Protein AF-A0A6L3F516-F1 (afdb_monomer)

pLDDT: mean 86.21, std 8.65, range [59.62, 98.0]

Mean predicted aligned error: 7.89 Å

Foldseek 3Di:
DDWDWPDDDPDQQRTKTKFWWWKAAQVGDIFTWMFIDGNFFTDWIWGAPDPPRDHDTDTDDDDFFIKTFTWDWDFDADPVRHTPDIDIDTDDMDTDDPDTHGDDDDDDDFDKDKDKDWDADPVGDIDMDIDIDGDD

Secondary structure (DSSP, 8-state):
-PPEEEE--SSSTT-EEEEEEEEE-TTS-EEEEEEEEETTEEEEEEEESSGGG-S--EEE---TT-EEEEEEEEEEE-TTS-EEEEEEEEEEEEE--SSPPB----PPPSEEEEEEEEEE-TTS-EEEEEEEEEE-

Radius of gyration: 17.19 Å; Cα contacts (8 Å, |Δi|>4): 283; chains: 1; bounding box: 48×33×44 Å

Structure (mmCIF, N/CA/C/O backbone):
data_AF-A0A6L3F516-F1
#
_entry.id   AF-A0A6L3F51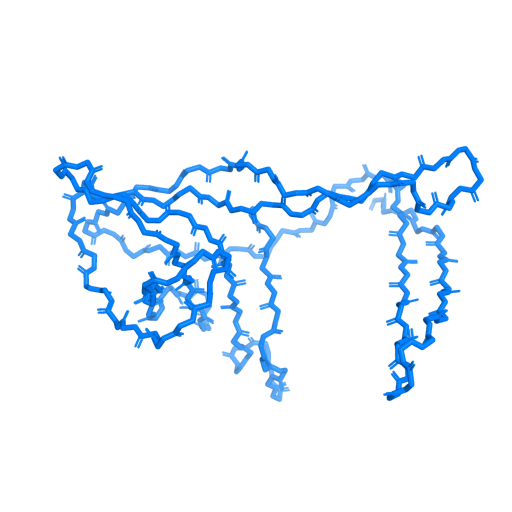6-F1
#
loop_
_atom_site.group_PDB
_atom_site.id
_atom_site.type_symbol
_atom_site.label_atom_id
_atom_site.label_alt_id
_atom_site.label_comp_id
_atom_site.label_asym_id
_atom_site.label_entity_id
_atom_site.label_seq_id
_atom_site.pdbx_PDB_ins_code
_atom_site.Cartn_x
_atom_site.Cartn_y
_atom_site.Cartn_z
_atom_site.occupancy
_atom_site.B_iso_or_equiv
_atom_site.auth_seq_id
_atom_site.auth_comp_id
_atom_site.auth_asym_id
_atom_site.auth_atom_id
_atom_site.pdbx_PDB_model_num
ATOM 1 N N . ALA A 1 1 ? -2.764 2.121 -7.535 1.00 60.38 1 ALA A N 1
ATOM 2 C CA . ALA A 1 1 ? -1.990 1.847 -6.310 1.00 60.38 1 ALA A CA 1
ATOM 3 C C . ALA A 1 1 ? -1.044 0.683 -6.579 1.00 60.38 1 ALA A C 1
ATOM 5 O O . ALA A 1 1 ? -1.511 -0.312 -7.129 1.00 60.38 1 ALA A O 1
ATOM 6 N N . PRO A 1 2 ? 0.257 0.794 -6.267 1.00 72.25 2 PRO A N 1
ATOM 7 C CA . PRO A 1 2 ? 1.208 -0.288 -6.493 1.00 72.25 2 PRO A CA 1
ATOM 8 C C . PRO A 1 2 ? 0.920 -1.462 -5.549 1.00 72.25 2 PRO A C 1
ATOM 10 O O . PRO A 1 2 ? 0.960 -1.323 -4.329 1.00 72.25 2 PRO A O 1
ATOM 13 N N . LEU A 1 3 ? 0.639 -2.633 -6.118 1.00 79.50 3 LEU A N 1
ATOM 14 C CA . LEU A 1 3 ? 0.536 -3.884 -5.373 1.00 79.50 3 LEU A CA 1
ATOM 15 C C . LEU A 1 3 ? 1.893 -4.584 -5.361 1.00 79.50 3 LEU A C 1
ATOM 17 O O . LEU A 1 3 ? 2.506 -4.797 -6.404 1.00 79.50 3 LEU A O 1
ATOM 21 N N . THR A 1 4 ? 2.347 -4.967 -4.172 1.00 81.38 4 THR A N 1
ATOM 22 C CA . THR A 1 4 ? 3.594 -5.712 -3.984 1.00 81.38 4 THR A CA 1
ATOM 23 C C . THR A 1 4 ? 3.270 -7.180 -3.710 1.00 81.38 4 THR A C 1
ATOM 25 O O . THR A 1 4 ? 2.557 -7.455 -2.742 1.00 81.38 4 THR A O 1
ATOM 28 N N . PRO A 1 5 ? 3.764 -8.137 -4.512 1.00 78.19 5 PRO A N 1
ATOM 29 C CA . PRO A 1 5 ? 3.590 -9.554 -4.215 1.00 78.19 5 PRO A CA 1
ATOM 30 C C . PRO A 1 5 ? 4.368 -9.929 -2.943 1.00 78.19 5 PRO A C 1
ATOM 32 O O . PRO A 1 5 ? 5.573 -9.703 -2.853 1.00 78.19 5 PRO A O 1
ATOM 35 N N . GLN A 1 6 ? 3.680 -10.511 -1.960 1.00 76.25 6 GLN A N 1
A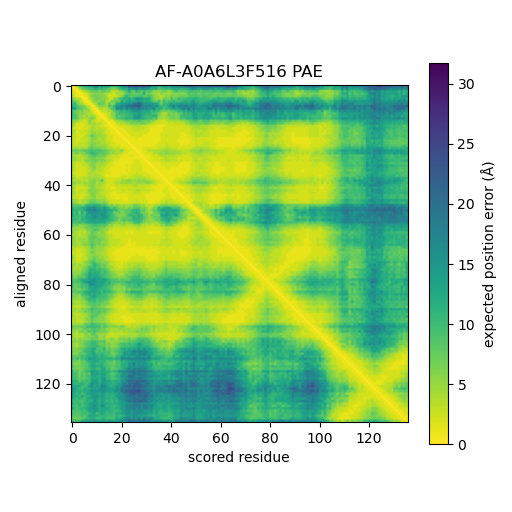TOM 36 C CA . GLN A 1 6 ? 4.296 -11.101 -0.762 1.00 76.25 6 GLN A CA 1
ATOM 37 C C . GLN A 1 6 ? 4.662 -12.564 -0.997 1.00 76.25 6 GLN A C 1
ATOM 39 O O . GLN A 1 6 ? 5.722 -13.031 -0.583 1.00 76.25 6 GLN A O 1
ATOM 44 N N . THR A 1 7 ? 3.776 -13.289 -1.676 1.00 75.75 7 THR A N 1
ATOM 45 C CA . THR A 1 7 ? 3.965 -14.691 -2.035 1.00 75.75 7 THR A CA 1
ATOM 46 C C . THR A 1 7 ? 3.580 -14.881 -3.490 1.00 75.75 7 THR A C 1
ATOM 48 O O . THR A 1 7 ? 2.490 -14.492 -3.908 1.00 75.75 7 THR A O 1
ATOM 51 N N . TYR A 1 8 ? 4.469 -15.507 -4.255 1.00 68.62 8 TYR A N 1
ATOM 52 C CA . TYR A 1 8 ? 4.155 -15.979 -5.595 1.00 68.62 8 TYR A CA 1
ATOM 53 C C . TYR A 1 8 ? 3.528 -17.365 -5.446 1.00 68.62 8 TYR A C 1
ATOM 55 O O . TYR A 1 8 ? 4.203 -18.315 -5.047 1.00 68.62 8 TYR A O 1
ATOM 63 N N . GLY A 1 9 ? 2.216 -17.448 -5.655 1.00 59.62 9 GLY A N 1
ATOM 64 C CA . GLY A 1 9 ? 1.484 -18.708 -5.653 1.00 59.62 9 GLY A CA 1
ATOM 65 C C . GLY A 1 9 ? 1.812 -19.569 -6.876 1.00 59.62 9 GLY A C 1
ATOM 66 O O . GLY A 1 9 ? 2.479 -19.113 -7.807 1.00 59.62 9 GLY A O 1
ATOM 67 N N . ALA A 1 10 ? 1.342 -20.820 -6.888 1.00 64.38 10 ALA A N 1
ATOM 68 C CA . ALA A 1 10 ? 1.450 -21.667 -8.080 1.00 64.38 10 ALA A CA 1
ATOM 69 C C . ALA A 1 10 ? 0.619 -21.102 -9.249 1.00 64.38 10 ALA A C 1
ATOM 71 O O . ALA A 1 10 ? 0.979 -21.289 -10.412 1.00 64.38 10 ALA A O 1
ATOM 72 N N . THR A 1 11 ? -0.457 -20.380 -8.926 1.00 69.19 11 THR A N 1
ATOM 73 C CA . THR A 1 11 ? -1.257 -19.563 -9.844 1.00 69.19 11 THR A CA 1
ATOM 74 C C . THR A 1 11 ? -1.390 -18.126 -9.317 1.00 69.19 11 THR A C 1
ATOM 76 O O . THR A 1 11 ? -0.909 -17.807 -8.225 1.00 69.19 11 THR A O 1
ATOM 79 N N . TYR A 1 12 ? -2.009 -17.229 -10.095 1.00 65.50 12 TYR A N 1
ATOM 80 C CA . TYR A 1 12 ? -2.171 -15.828 -9.685 1.00 65.50 12 TYR A CA 1
ATOM 81 C C . TYR A 1 12 ? -3.206 -15.663 -8.559 1.00 65.50 12 TYR A C 1
ATOM 83 O O . TYR A 1 12 ? -3.099 -14.736 -7.763 1.00 65.50 12 TYR A O 1
ATOM 91 N N . GLU A 1 13 ? -4.178 -16.570 -8.461 1.00 70.94 13 GLU A N 1
ATOM 92 C CA . GLU A 1 13 ? -5.199 -16.606 -7.406 1.00 70.94 13 GLU A CA 1
ATOM 93 C C . GLU A 1 13 ? -4.587 -16.954 -6.040 1.00 70.94 13 GLU A C 1
ATOM 95 O O . GLU A 1 13 ? -5.006 -16.434 -5.003 1.00 70.94 13 GLU A O 1
ATOM 100 N N . ASP A 1 14 ? -3.538 -17.781 -6.049 1.00 72.81 14 ASP A N 1
ATOM 101 C CA . ASP A 1 14 ? -2.756 -18.144 -4.866 1.00 72.81 14 ASP A CA 1
ATOM 102 C C . ASP A 1 14 ? -1.773 -17.036 -4.441 1.00 72.81 14 ASP A C 1
ATOM 104 O O . ASP A 1 14 ? -1.211 -17.077 -3.339 1.00 72.81 14 ASP A O 1
ATOM 108 N N . ALA A 1 15 ? -1.521 -16.049 -5.307 1.00 80.31 15 ALA A N 1
ATOM 109 C CA . ALA A 1 15 ? -0.616 -14.955 -5.001 1.00 80.31 15 ALA A CA 1
ATOM 110 C C . ALA A 1 15 ? -1.262 -13.982 -4.009 1.00 80.31 15 ALA A C 1
ATOM 112 O O . ALA A 1 15 ? -2.416 -13.570 -4.141 1.00 80.31 15 ALA A O 1
ATOM 113 N N . THR A 1 16 ? -0.487 -13.602 -2.996 1.00 84.81 16 THR A N 1
ATOM 114 C CA . THR A 1 16 ? -0.908 -12.586 -2.034 1.00 84.81 16 THR A CA 1
ATOM 115 C C . THR A 1 16 ? -0.235 -11.276 -2.382 1.00 84.81 16 THR A C 1
ATOM 117 O O . THR A 1 16 ? 0.992 -11.211 -2.496 1.00 84.81 16 THR A O 1
ATOM 120 N N . TYR A 1 17 ? -1.036 -10.228 -2.508 1.00 88.69 17 TYR A N 1
ATOM 121 C CA . TYR A 1 17 ? -0.570 -8.884 -2.808 1.00 88.69 17 TYR A CA 1
ATOM 122 C C . TYR A 1 17 ? -0.812 -7.971 -1.622 1.00 88.69 17 TYR A C 1
ATOM 124 O O . TYR A 1 17 ? -1.812 -8.094 -0.919 1.00 88.69 17 TYR A O 1
ATOM 132 N N . THR A 1 18 ? 0.089 -7.023 -1.408 1.00 92.00 18 THR A N 1
ATOM 133 C CA . THR A 1 18 ? -0.074 -6.015 -0.366 1.00 92.00 18 THR A CA 1
ATOM 134 C C . THR A 1 18 ? 0.125 -4.615 -0.901 1.00 92.00 18 THR A C 1
ATOM 136 O O . THR A 1 18 ? 0.954 -4.405 -1.783 1.00 92.00 18 THR A O 1
ATOM 139 N N . THR A 1 19 ? -0.570 -3.652 -0.308 1.00 92.44 19 THR A N 1
ATOM 140 C CA . THR A 1 19 ? -0.236 -2.230 -0.438 1.00 92.44 19 THR A CA 1
ATOM 141 C C . THR A 1 19 ? -0.074 -1.636 0.950 1.00 92.44 19 THR A C 1
ATOM 143 O O . THR A 1 19 ? -0.866 -1.923 1.851 1.00 92.44 19 THR A O 1
ATOM 146 N N . ASP A 1 20 ? 0.958 -0.820 1.118 1.00 93.62 20 ASP A N 1
ATOM 147 C CA . ASP A 1 20 ? 1.178 -0.030 2.324 1.00 93.62 20 ASP A CA 1
ATOM 148 C C . ASP A 1 20 ? 0.506 1.341 2.179 1.00 93.62 20 ASP A C 1
ATOM 150 O O . ASP A 1 20 ? 0.255 1.822 1.068 1.00 93.62 20 ASP A O 1
ATOM 154 N N . GLY A 1 21 ? 0.150 1.941 3.308 1.00 94.94 21 GLY A N 1
ATOM 155 C CA . GLY A 1 21 ? -0.602 3.183 3.336 1.00 94.94 21 GLY A CA 1
ATOM 156 C C . GLY A 1 21 ? -0.837 3.718 4.741 1.00 94.94 21 GLY A C 1
ATOM 157 O O . GLY A 1 21 ? -0.337 3.188 5.735 1.00 94.94 21 GLY A O 1
ATOM 158 N N . ILE A 1 22 ? -1.636 4.773 4.813 1.00 96.19 22 ILE A N 1
ATOM 159 C CA . ILE A 1 22 ? -2.119 5.379 6.047 1.00 96.19 22 ILE A CA 1
ATOM 160 C C . ILE A 1 22 ? -3.604 5.055 6.167 1.00 96.19 22 ILE A C 1
ATOM 162 O O . ILE A 1 22 ? -4.415 5.485 5.348 1.00 96.19 22 ILE A O 1
ATOM 166 N N . TYR A 1 23 ? -3.958 4.294 7.197 1.00 96.94 23 TYR A N 1
ATOM 167 C CA . TYR A 1 23 ? -5.340 4.093 7.603 1.00 96.94 23 TYR A CA 1
ATOM 168 C C . TYR A 1 23 ? -5.804 5.290 8.421 1.00 96.94 23 TYR A C 1
ATOM 170 O O . TYR A 1 23 ? -5.098 5.692 9.346 1.00 96.94 23 TYR A O 1
ATOM 178 N N . THR A 1 24 ? -6.983 5.817 8.116 1.00 97.81 24 THR A N 1
ATOM 179 C CA . THR A 1 24 ? -7.631 6.880 8.886 1.00 97.81 24 THR A CA 1
ATOM 180 C C . THR A 1 24 ? -9.003 6.395 9.321 1.00 97.81 24 THR A C 1
ATOM 182 O O . THR A 1 24 ? -9.862 6.134 8.477 1.00 97.81 24 THR A O 1
ATOM 185 N N . TYR A 1 25 ? -9.196 6.265 10.630 1.00 97.06 25 TYR A N 1
ATOM 186 C CA . TYR A 1 25 ? -10.495 5.954 11.219 1.00 97.06 25 TYR A CA 1
ATOM 187 C C . TYR A 1 25 ? -11.477 7.109 10.968 1.00 97.06 25 TYR A C 1
ATOM 189 O O . TYR A 1 25 ? -11.063 8.258 10.801 1.00 97.06 25 TYR A O 1
ATOM 197 N N . ALA A 1 26 ? -12.780 6.837 10.970 1.00 95.69 26 ALA A N 1
ATOM 198 C CA . ALA A 1 26 ? -13.819 7.848 10.757 1.00 95.69 26 ALA A CA 1
ATOM 199 C C . ALA A 1 26 ? -13.780 9.002 11.785 1.00 95.69 26 ALA A C 1
ATOM 201 O O . ALA A 1 26 ? -14.273 10.097 11.511 1.00 95.69 26 ALA A O 1
ATOM 202 N N . ASP A 1 27 ? -13.183 8.775 12.959 1.00 94.88 27 ASP A N 1
ATOM 203 C CA . ASP A 1 27 ? -12.945 9.792 13.990 1.00 94.88 27 ASP A CA 1
ATOM 204 C C . ASP A 1 27 ? -11.683 10.650 13.753 1.00 94.88 27 ASP A C 1
ATOM 206 O O . ASP A 1 27 ? -11.474 11.650 14.446 1.00 94.88 27 ASP A O 1
ATOM 210 N N . GLY A 1 28 ? -10.873 10.297 12.752 1.00 94.50 28 GLY A N 1
ATOM 211 C CA . GLY A 1 28 ? -9.659 10.991 12.338 1.00 94.50 28 GLY A CA 1
ATOM 212 C C . GLY A 1 28 ? -8.354 10.435 12.913 1.00 94.50 28 GLY A C 1
ATOM 213 O O . GLY A 1 28 ? -7.296 10.961 12.561 1.00 94.50 28 GLY A O 1
ATOM 214 N N . GLU A 1 29 ? -8.367 9.404 13.769 1.00 95.12 29 GLU A N 1
ATOM 215 C CA . GLU A 1 29 ? -7.118 8.750 14.190 1.00 95.12 29 GLU A CA 1
ATOM 216 C C . GLU A 1 29 ? -6.425 8.108 12.973 1.00 95.12 29 GLU A C 1
ATOM 218 O O . GLU A 1 29 ? -7.077 7.489 12.131 1.00 95.12 29 GLU A O 1
ATOM 223 N N . THR A 1 30 ? -5.095 8.230 12.874 1.00 95.19 30 THR A N 1
ATOM 224 C CA . THR A 1 30 ? -4.318 7.647 11.771 1.00 95.19 30 THR A CA 1
ATOM 225 C C . THR A 1 30 ? -3.299 6.621 12.238 1.00 95.19 30 THR A C 1
ATOM 227 O O . THR A 1 30 ? -2.708 6.736 13.315 1.00 95.19 30 THR A O 1
ATOM 230 N N . ARG A 1 31 ? -3.061 5.604 11.403 1.00 93.88 31 ARG A N 1
ATOM 231 C CA . ARG A 1 31 ? -2.014 4.593 11.608 1.00 93.88 31 ARG A CA 1
ATOM 232 C C . ARG A 1 31 ? -1.399 4.174 10.286 1.00 93.88 31 ARG A C 1
ATOM 234 O O . ARG A 1 31 ? -2.096 4.065 9.283 1.00 93.88 31 ARG A O 1
ATOM 241 N N . HIS A 1 32 ? -0.106 3.856 10.297 1.00 95.44 32 HIS A N 1
ATOM 242 C CA . HIS A 1 32 ? 0.472 3.132 9.171 1.00 95.44 32 HIS A CA 1
ATOM 243 C C . HIS A 1 32 ? -0.198 1.763 9.080 1.00 95.44 32 HIS A C 1
ATOM 245 O O . HIS A 1 32 ? -0.368 1.084 10.098 1.00 95.44 32 HIS A O 1
ATOM 251 N N . ALA A 1 33 ? -0.575 1.356 7.877 1.00 95.88 33 ALA A N 1
ATOM 252 C CA . ALA A 1 33 ? -1.297 0.123 7.662 1.00 95.88 33 ALA A CA 1
ATOM 253 C C . ALA A 1 33 ? -0.908 -0.559 6.354 1.00 95.88 33 ALA A C 1
ATOM 255 O O . ALA A 1 33 ? -0.370 0.052 5.434 1.00 95.88 33 ALA A O 1
ATOM 256 N N . ARG A 1 34 ? -1.216 -1.850 6.289 1.00 94.81 3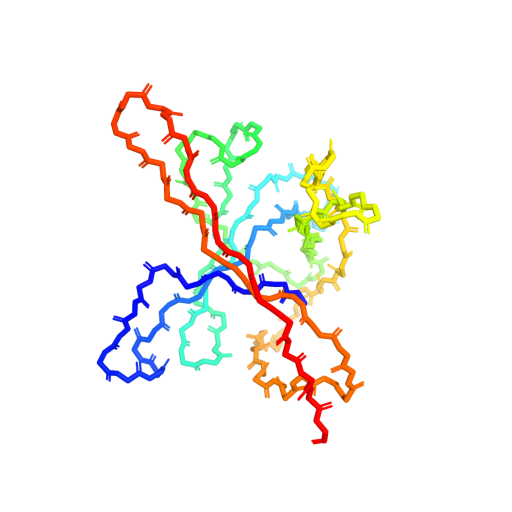4 ARG A N 1
ATOM 257 C CA . ARG A 1 34 ? -1.031 -2.699 5.122 1.00 94.81 34 ARG A CA 1
ATOM 258 C C . ARG A 1 34 ? -2.328 -3.416 4.808 1.00 94.81 34 ARG A C 1
ATOM 260 O O . ARG A 1 34 ? -2.873 -4.115 5.662 1.00 94.81 34 ARG A O 1
ATOM 267 N N . LEU A 1 35 ? -2.785 -3.267 3.574 1.00 95.06 35 LEU A N 1
ATOM 268 C CA . LEU A 1 35 ? -3.870 -4.069 3.024 1.00 95.06 35 LEU A CA 1
ATOM 269 C C . LEU A 1 35 ? -3.291 -5.342 2.422 1.00 95.06 35 LEU A C 1
ATOM 271 O O . LEU A 1 35 ? -2.261 -5.285 1.750 1.00 95.06 35 LEU A O 1
ATOM 275 N N . LEU A 1 36 ? -3.957 -6.468 2.651 1.00 93.44 36 LEU A N 1
ATOM 276 C CA . LEU A 1 36 ? -3.606 -7.770 2.098 1.00 93.44 36 LEU A CA 1
ATOM 277 C C . LEU A 1 36 ? -4.738 -8.258 1.201 1.00 93.44 36 LEU A C 1
ATOM 279 O O . LEU A 1 36 ? -5.866 -8.442 1.657 1.00 93.44 36 LEU A O 1
ATOM 283 N N . PHE A 1 37 ? -4.415 -8.495 -0.062 1.00 91.38 37 PHE A N 1
ATOM 284 C CA . PHE A 1 37 ? -5.315 -8.989 -1.090 1.00 91.38 37 PHE A CA 1
ATOM 285 C C . PHE A 1 37 ? -4.938 -10.408 -1.497 1.00 91.38 37 PHE A C 1
ATOM 287 O O . PHE A 1 37 ? -3.759 -10.741 -1.615 1.00 91.38 37 PHE A O 1
ATOM 294 N N . GLN A 1 38 ? -5.951 -11.219 -1.767 1.00 88.69 38 GLN A N 1
ATOM 295 C CA . GLN A 1 38 ? -5.814 -12.555 -2.337 1.00 88.69 38 GLN A CA 1
ATOM 296 C C . GLN A 1 38 ? -7.011 -12.793 -3.249 1.00 88.69 38 GLN A C 1
ATOM 298 O O . GLN A 1 38 ? -8.116 -12.391 -2.887 1.00 88.69 38 GLN A O 1
ATOM 303 N N . ASP A 1 39 ? -6.801 -13.429 -4.403 1.00 86.25 39 ASP A N 1
ATOM 304 C CA . ASP A 1 39 ? -7.885 -13.746 -5.346 1.00 86.25 39 ASP A CA 1
ATOM 305 C C . ASP A 1 39 ? -8.765 -12.521 -5.687 1.00 86.25 39 ASP A C 1
ATOM 307 O O . ASP A 1 39 ? -9.986 -12.524 -5.551 1.00 86.25 39 ASP A O 1
ATOM 311 N N . GLY A 1 40 ? -8.133 -11.392 -6.020 1.00 85.44 40 GLY A N 1
ATOM 312 C CA . GLY A 1 40 ? -8.856 -10.163 -6.384 1.00 85.44 40 GLY A CA 1
ATOM 313 C C . GLY A 1 40 ? -9.461 -9.363 -5.222 1.00 85.44 40 GLY A C 1
ATOM 314 O O . GLY A 1 40 ? -9.814 -8.205 -5.422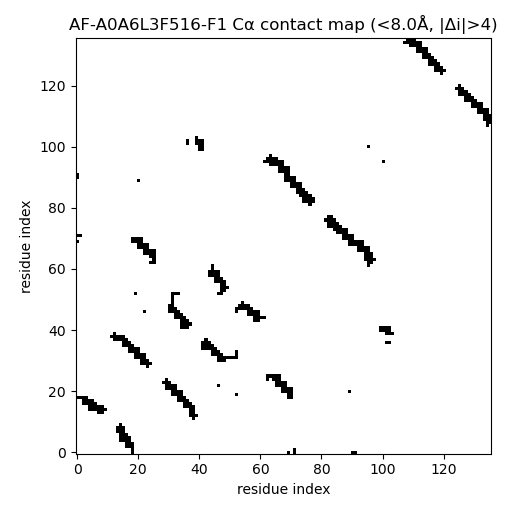 1.00 85.44 40 GLY A O 1
ATOM 315 N N . VAL A 1 41 ? -9.573 -9.917 -4.010 1.00 90.81 41 VAL A N 1
ATOM 316 C CA . VAL A 1 41 ? -10.350 -9.315 -2.908 1.00 90.81 41 VAL A CA 1
ATOM 317 C C . VAL A 1 41 ? -9.491 -8.944 -1.702 1.00 90.81 41 VAL A C 1
ATOM 319 O O . VAL A 1 41 ? -8.509 -9.618 -1.383 1.00 90.81 41 VAL A O 1
ATOM 322 N N . LEU A 1 42 ? -9.874 -7.874 -1.000 1.00 93.12 42 LEU A N 1
ATOM 323 C CA . LEU A 1 42 ? -9.274 -7.525 0.286 1.00 93.12 42 LEU A CA 1
ATOM 324 C C . LEU A 1 42 ? -9.589 -8.616 1.317 1.00 93.12 42 LEU A C 1
ATOM 326 O O . LEU A 1 42 ? -10.749 -8.949 1.555 1.00 93.12 42 LEU A O 1
ATOM 330 N N . ARG A 1 43 ? -8.547 -9.160 1.943 1.00 93.25 43 ARG A N 1
ATOM 331 C CA . ARG A 1 43 ? -8.654 -10.188 2.981 1.00 93.25 43 ARG A CA 1
ATOM 332 C C . ARG A 1 43 ? -8.466 -9.624 4.374 1.00 93.25 43 ARG A C 1
ATOM 334 O O . ARG A 1 43 ? -9.222 -9.985 5.268 1.00 93.25 43 ARG A O 1
ATOM 341 N N . GLN A 1 44 ? -7.439 -8.798 4.560 1.00 94.44 44 GLN A N 1
ATOM 342 C CA . GLN A 1 44 ? -7.038 -8.310 5.878 1.00 94.44 44 GLN A CA 1
ATOM 343 C C . GLN A 1 44 ? -6.466 -6.899 5.802 1.00 94.44 44 GLN A C 1
ATOM 345 O O . GLN A 1 44 ? -5.874 -6.501 4.796 1.00 94.44 44 GLN A O 1
ATOM 350 N N . VAL A 1 45 ? -6.607 -6.171 6.907 1.00 96.50 45 VAL A N 1
ATOM 351 C CA . VAL A 1 45 ? -5.981 -4.869 7.134 1.00 96.50 45 VAL A CA 1
ATOM 352 C C . VAL A 1 45 ? -5.151 -4.975 8.400 1.00 96.50 45 VAL A C 1
ATOM 354 O O . VAL A 1 45 ? -5.669 -5.330 9.453 1.00 96.50 45 VAL A O 1
ATOM 357 N N . PHE A 1 46 ? -3.862 -4.666 8.317 1.00 95.81 46 PHE A N 1
ATOM 358 C CA . PHE A 1 46 ? -2.976 -4.645 9.476 1.00 95.81 46 PHE A CA 1
ATOM 359 C C . PHE A 1 46 ? -2.509 -3.228 9.755 1.00 95.81 46 PHE A C 1
ATOM 361 O O . PHE A 1 46 ? -1.923 -2.603 8.882 1.00 95.81 46 PHE A O 1
ATOM 368 N N . GLY A 1 47 ? -2.732 -2.739 10.971 1.00 94.69 47 GLY A N 1
ATOM 369 C CA . GLY A 1 47 ? -2.149 -1.507 11.487 1.00 94.69 47 GLY A CA 1
ATOM 370 C C . GLY A 1 47 ? -0.850 -1.765 12.241 1.00 94.69 47 GLY A C 1
ATOM 371 O O . GLY A 1 47 ? -0.689 -2.794 12.901 1.00 94.69 47 GLY A O 1
ATOM 372 N N . PHE A 1 48 ? 0.057 -0.797 12.190 1.00 93.44 48 PHE A N 1
ATOM 373 C CA . PHE A 1 48 ? 1.357 -0.839 12.850 1.00 93.44 48 PHE A CA 1
ATOM 374 C C . PHE A 1 48 ? 1.470 0.309 13.853 1.00 93.44 48 PHE A C 1
ATOM 376 O O . PHE A 1 48 ? 0.973 1.410 13.622 1.00 93.44 48 PHE A O 1
ATOM 383 N N . THR A 1 49 ? 2.102 0.043 14.997 1.00 83.94 49 THR A N 1
ATOM 384 C CA . THR A 1 49 ? 2.265 1.039 16.070 1.00 83.94 49 THR A CA 1
ATOM 385 C C . THR A 1 49 ? 3.496 1.927 15.893 1.00 83.94 49 THR A C 1
ATOM 387 O O . THR A 1 49 ? 3.610 2.938 16.579 1.00 83.94 49 THR A O 1
ATOM 390 N N . GLY A 1 50 ? 4.449 1.524 15.051 1.00 75.19 50 GLY A N 1
ATOM 391 C CA . GLY A 1 50 ? 5.642 2.298 14.718 1.00 75.19 50 GLY A CA 1
ATOM 392 C C . GLY A 1 50 ? 5.505 3.036 13.387 1.00 75.19 50 GLY A C 1
ATOM 393 O O . GLY A 1 50 ? 4.582 2.803 12.605 1.00 75.19 50 GLY A O 1
ATOM 394 N N . THR A 1 51 ? 6.447 3.940 13.127 1.00 72.56 51 THR A N 1
ATOM 395 C CA . THR A 1 51 ? 6.551 4.657 11.849 1.00 72.56 51 THR A CA 1
ATOM 396 C C . THR A 1 51 ? 6.998 3.711 10.735 1.00 72.56 51 THR A C 1
ATOM 398 O O . THR A 1 51 ? 7.660 2.710 11.012 1.00 72.56 51 THR A O 1
ATOM 401 N N . GLU A 1 52 ? 6.643 4.017 9.484 1.00 73.62 52 GLU A N 1
ATOM 402 C CA . GLU A 1 52 ? 7.058 3.245 8.293 1.00 73.62 52 GLU A CA 1
ATOM 403 C C . GLU A 1 52 ? 6.710 1.742 8.358 1.00 73.62 52 GLU A C 1
ATOM 405 O O . GLU A 1 52 ? 7.439 0.890 7.857 1.00 73.62 52 GLU A O 1
ATOM 410 N N . GLY A 1 53 ? 5.614 1.387 9.036 1.00 68.62 53 GLY A N 1
ATOM 411 C CA . GLY A 1 53 ? 5.189 -0.010 9.171 1.00 68.62 53 GLY A CA 1
ATOM 412 C C . GLY A 1 53 ? 6.041 -0.839 10.137 1.00 68.62 53 GLY A C 1
ATOM 413 O O . GLY A 1 53 ? 5.977 -2.067 10.120 1.00 68.62 53 GLY A O 1
ATOM 414 N N . THR A 1 54 ? 6.840 -0.197 10.993 1.00 77.94 54 THR A N 1
ATOM 415 C CA . THR A 1 54 ? 7.595 -0.886 12.048 1.00 77.94 54 THR A CA 1
ATOM 416 C C . THR A 1 54 ? 6.716 -1.220 13.261 1.00 77.94 54 THR A C 1
ATOM 418 O O . THR A 1 54 ? 5.681 -0.603 13.516 1.00 77.94 54 THR A O 1
ATOM 421 N N . GLY A 1 55 ? 7.135 -2.210 14.052 1.00 79.06 55 GLY A N 1
ATOM 422 C CA . GLY A 1 55 ? 6.411 -2.655 15.247 1.00 79.06 55 GLY A CA 1
ATOM 423 C C . GLY A 1 55 ? 5.486 -3.849 15.002 1.00 79.06 55 GLY A C 1
ATOM 424 O O . GLY A 1 55 ? 5.417 -4.399 13.906 1.00 79.06 55 GLY A O 1
ATOM 425 N N . ALA A 1 56 ? 4.812 -4.299 16.062 1.00 84.62 56 ALA A N 1
ATOM 426 C CA . ALA A 1 56 ? 3.955 -5.478 15.989 1.00 84.62 56 ALA A CA 1
ATOM 427 C C . ALA A 1 56 ? 2.666 -5.160 15.205 1.00 84.62 56 ALA A C 1
ATOM 429 O O . ALA A 1 56 ? 1.947 -4.237 15.604 1.00 84.62 56 ALA A O 1
ATOM 430 N N . PRO A 1 57 ? 2.348 -5.912 14.134 1.00 90.19 57 PRO A N 1
ATOM 431 C CA . PRO A 1 57 ? 1.109 -5.718 13.396 1.00 90.19 57 PRO A CA 1
ATOM 432 C C . PRO A 1 57 ? -0.094 -6.106 14.256 1.00 90.19 57 PRO A C 1
ATOM 434 O O . PRO A 1 57 ? -0.046 -7.065 15.034 1.00 90.19 57 PRO A O 1
ATOM 437 N N . ARG A 1 58 ? -1.197 -5.379 14.088 1.00 92.25 58 ARG A N 1
ATOM 438 C CA . ARG A 1 58 ? -2.508 -5.734 14.637 1.00 92.25 58 ARG A CA 1
ATOM 439 C C . ARG A 1 58 ? -3.560 -5.626 13.558 1.00 92.25 58 ARG A C 1
ATOM 441 O O . ARG A 1 58 ? -3.558 -4.667 12.796 1.00 92.25 58 ARG A O 1
ATOM 448 N N . GLU A 1 59 ? -4.450 -6.604 13.508 1.00 96.12 59 GLU A N 1
ATOM 449 C CA . GLU A 1 59 ? -5.566 -6.569 12.574 1.00 96.12 59 GLU A CA 1
ATOM 450 C C . GLU A 1 59 ? -6.501 -5.396 12.909 1.00 96.12 59 GLU A C 1
ATOM 452 O O . GLU A 1 59 ? -6.806 -5.140 14.077 1.00 96.12 59 GLU A O 1
ATOM 457 N N . ILE A 1 60 ? -6.904 -4.665 11.874 1.00 95.88 60 ILE A N 1
ATOM 458 C CA . ILE A 1 60 ? -7.934 -3.632 11.900 1.00 95.88 60 ILE A CA 1
ATOM 459 C C . ILE A 1 60 ? -9.156 -4.227 11.206 1.00 95.88 60 ILE A C 1
ATOM 461 O O . ILE A 1 60 ? -9.037 -4.780 10.114 1.00 95.88 60 ILE A O 1
ATOM 465 N N . ILE A 1 61 ? -10.323 -4.103 11.834 1.00 96.06 61 ILE A N 1
ATOM 466 C CA . ILE A 1 61 ? -11.610 -4.409 11.207 1.00 96.06 61 ILE A CA 1
ATOM 467 C C . ILE A 1 61 ? -12.156 -3.090 10.660 1.00 96.06 61 ILE A C 1
ATOM 469 O O . ILE A 1 61 ? -12.472 -2.228 11.479 1.00 96.06 61 ILE A O 1
ATOM 473 N N . PRO A 1 62 ? -12.221 -2.894 9.330 1.00 95.44 62 PRO A N 1
ATOM 474 C CA . PRO A 1 62 ? -12.661 -1.618 8.794 1.00 95.44 62 PRO A CA 1
ATOM 475 C C . PRO A 1 62 ? -14.141 -1.357 9.023 1.00 95.44 62 PRO A C 1
ATOM 477 O O . PRO A 1 62 ? -14.963 -2.265 8.879 1.00 95.44 62 PRO A O 1
ATOM 480 N N . GLU A 1 63 ? -14.477 -0.107 9.320 1.00 95.81 63 GLU A N 1
ATOM 481 C CA . GLU A 1 63 ? -15.852 0.367 9.416 1.00 95.81 63 GLU A CA 1
ATOM 482 C C . GLU A 1 63 ? -16.194 1.292 8.240 1.00 95.81 63 GLU A C 1
ATOM 484 O O . GLU A 1 63 ? -15.330 1.899 7.600 1.00 95.81 63 GLU A O 1
ATOM 489 N N . THR A 1 64 ? -17.485 1.395 7.923 1.00 96.50 64 THR A N 1
ATOM 490 C CA . THR A 1 64 ? -17.958 2.284 6.856 1.00 96.50 64 THR A CA 1
ATOM 491 C C . THR A 1 64 ? -17.616 3.736 7.189 1.00 96.50 64 THR A C 1
ATOM 493 O O . THR A 1 64 ? -18.028 4.260 8.222 1.00 96.50 64 THR A O 1
ATOM 496 N N . GLY A 1 65 ? -16.904 4.399 6.274 1.00 95.69 65 GLY A N 1
ATOM 497 C CA . GLY A 1 65 ? -16.415 5.769 6.446 1.00 95.69 65 GLY A CA 1
ATOM 498 C C . GLY A 1 65 ? -14.931 5.872 6.801 1.00 95.69 65 GLY A C 1
ATOM 499 O O . GLY A 1 65 ? -14.360 6.949 6.627 1.00 95.69 65 GLY A O 1
ATOM 500 N N . ASP A 1 66 ? -14.289 4.776 7.208 1.00 98.00 66 ASP A N 1
ATOM 501 C CA . ASP A 1 66 ? -12.833 4.734 7.327 1.00 98.00 66 ASP A CA 1
ATOM 502 C C . ASP A 1 66 ? -12.182 4.927 5.948 1.00 98.00 66 ASP A C 1
ATOM 504 O O . ASP A 1 66 ? -12.768 4.621 4.901 1.00 98.00 66 ASP A O 1
ATOM 508 N N . THR A 1 67 ? -10.944 5.417 5.921 1.00 97.88 67 THR A N 1
ATOM 509 C CA . THR A 1 67 ? -10.200 5.615 4.671 1.00 97.88 67 THR A CA 1
ATOM 510 C C . THR A 1 67 ? -8.800 5.023 4.721 1.00 97.88 67 THR A C 1
ATOM 512 O O . THR A 1 67 ? -8.214 4.815 5.783 1.00 97.88 67 THR A O 1
ATOM 515 N N . PHE A 1 68 ? -8.256 4.733 3.544 1.00 97.31 68 PHE A N 1
ATOM 516 C CA . PHE A 1 68 ? -6.888 4.273 3.362 1.00 97.31 68 PHE A CA 1
ATOM 517 C C . PHE A 1 68 ? -6.216 5.082 2.258 1.00 97.31 68 PHE A C 1
ATOM 519 O O . PHE A 1 68 ? -6.590 4.971 1.090 1.00 97.31 68 PHE A O 1
ATOM 526 N N . THR A 1 69 ? -5.213 5.877 2.618 1.00 96.75 69 THR A N 1
ATOM 527 C CA . THR A 1 69 ? -4.376 6.612 1.666 1.00 96.75 69 THR A CA 1
ATOM 528 C C . THR A 1 69 ? -3.157 5.770 1.330 1.00 96.75 69 THR A C 1
ATOM 530 O O . THR A 1 69 ? -2.356 5.447 2.204 1.00 96.75 69 THR A O 1
ATOM 533 N N . VAL A 1 70 ? -3.012 5.391 0.066 1.00 94.44 70 VAL A N 1
ATOM 534 C CA . VAL A 1 70 ? -1.898 4.563 -0.411 1.00 94.44 70 VAL A CA 1
ATOM 535 C C . VAL A 1 70 ? -0.586 5.331 -0.282 1.00 94.44 70 VAL A C 1
ATOM 537 O O . VAL A 1 70 ? -0.534 6.515 -0.602 1.00 94.44 70 VAL A O 1
ATOM 540 N N . LEU A 1 71 ? 0.482 4.656 0.141 1.00 93.06 71 LEU A N 1
ATOM 541 C CA . LEU A 1 71 ? 1.836 5.203 0.100 1.00 93.06 71 LEU A CA 1
ATOM 542 C C . LEU A 1 71 ? 2.581 4.633 -1.111 1.00 93.06 71 LEU A C 1
ATOM 544 O O . LEU A 1 71 ? 2.766 3.423 -1.242 1.00 93.06 71 LEU A O 1
ATOM 548 N N . GLU A 1 72 ? 3.003 5.514 -2.010 1.00 89.94 72 GLU A N 1
ATOM 549 C CA . GLU A 1 72 ? 3.674 5.183 -3.262 1.00 89.94 72 GLU A CA 1
ATOM 550 C C . GLU A 1 72 ? 5.164 5.486 -3.171 1.00 89.94 72 GLU A C 1
ATOM 552 O O . GLU A 1 72 ? 5.569 6.557 -2.720 1.00 89.94 72 GLU A O 1
ATOM 557 N N . ARG A 1 73 ? 5.989 4.548 -3.640 1.00 86.38 73 ARG A N 1
ATOM 558 C CA . ARG A 1 73 ? 7.435 4.732 -3.711 1.00 86.38 73 ARG A CA 1
ATOM 559 C C . ARG A 1 73 ? 7.841 5.203 -5.103 1.00 86.38 73 ARG A C 1
ATOM 561 O O . ARG A 1 73 ? 7.635 4.487 -6.080 1.00 86.38 73 ARG A O 1
ATOM 568 N N . TRP A 1 74 ? 8.470 6.365 -5.160 1.00 85.00 74 TRP A N 1
ATOM 569 C CA . TRP A 1 74 ? 8.965 7.008 -6.369 1.00 85.00 74 TRP A CA 1
ATOM 570 C C . TRP A 1 74 ? 10.483 6.914 -6.436 1.00 85.00 74 TRP A C 1
ATOM 572 O O . TRP A 1 74 ? 11.170 7.169 -5.448 1.00 85.00 74 TRP A O 1
ATOM 582 N N . ILE A 1 75 ? 10.991 6.543 -7.609 1.00 84.06 75 ILE A N 1
ATOM 583 C CA . ILE A 1 75 ? 12.421 6.477 -7.904 1.00 84.06 75 ILE A CA 1
ATOM 584 C C . ILE A 1 75 ? 12.695 7.499 -9.003 1.00 84.06 75 ILE A C 1
ATOM 586 O O . ILE A 1 75 ? 12.306 7.289 -10.151 1.00 84.06 75 ILE A O 1
ATOM 590 N N . ASP A 1 76 ? 13.363 8.590 -8.646 1.00 83.50 76 ASP A N 1
ATOM 591 C CA . ASP A 1 76 ? 13.760 9.624 -9.594 1.00 83.50 76 ASP A CA 1
ATOM 592 C C . ASP A 1 76 ? 15.101 9.250 -10.222 1.00 83.50 76 ASP A C 1
ATOM 594 O O . ASP A 1 76 ? 16.064 8.922 -9.517 1.00 83.50 76 ASP A O 1
ATOM 598 N N . LEU A 1 77 ? 15.161 9.309 -11.551 1.00 81.81 77 LEU A N 1
ATOM 599 C CA . LEU A 1 77 ? 16.349 8.981 -12.334 1.00 81.81 77 LEU A CA 1
ATOM 600 C C . LEU A 1 77 ? 16.968 10.244 -12.947 1.00 81.81 77 LEU A C 1
ATOM 602 O O . LEU A 1 77 ? 16.258 11.185 -13.307 1.00 81.81 77 LEU A O 1
ATOM 606 N N . ASP A 1 78 ? 18.292 10.260 -13.099 1.00 81.56 78 ASP A N 1
ATOM 607 C CA . ASP A 1 78 ? 18.977 11.261 -13.917 1.00 81.56 78 ASP A CA 1
ATOM 608 C C . ASP A 1 78 ? 18.827 10.957 -15.419 1.00 81.56 78 ASP A C 1
ATOM 610 O O . ASP A 1 78 ? 18.291 9.928 -15.831 1.00 81.56 78 ASP A O 1
ATOM 614 N N . ALA A 1 79 ? 19.349 11.850 -16.264 1.00 78.50 79 ALA A N 1
ATOM 615 C CA . ALA A 1 79 ? 19.319 11.689 -17.719 1.00 78.50 79 ALA A CA 1
ATOM 616 C C . ALA A 1 79 ? 20.068 10.442 -18.239 1.00 78.50 79 ALA A C 1
ATOM 618 O O . ALA A 1 79 ? 19.918 10.094 -19.406 1.00 78.50 79 ALA A O 1
ATOM 619 N N . ASN A 1 80 ? 20.879 9.789 -17.402 1.00 78.94 80 ASN A N 1
ATOM 620 C CA . ASN A 1 80 ? 21.604 8.564 -17.731 1.00 78.94 80 ASN A CA 1
ATOM 621 C C . ASN A 1 80 ? 20.936 7.313 -17.126 1.00 78.94 80 ASN A C 1
ATOM 623 O O . ASN A 1 80 ? 21.508 6.227 -17.206 1.00 78.94 80 ASN A O 1
ATOM 627 N N . GLY A 1 81 ? 19.755 7.452 -16.508 1.00 72.19 81 GLY A N 1
ATOM 628 C CA . GLY A 1 81 ? 19.018 6.354 -15.882 1.00 72.19 81 GLY A CA 1
ATOM 629 C C . GLY A 1 81 ? 19.547 5.938 -14.507 1.00 72.19 81 GLY A C 1
ATOM 630 O O . GLY A 1 81 ? 19.150 4.890 -13.998 1.00 72.19 81 GLY A O 1
ATOM 631 N N . ASN A 1 82 ? 20.436 6.720 -13.885 1.00 76.44 82 ASN A N 1
ATOM 632 C CA . ASN A 1 82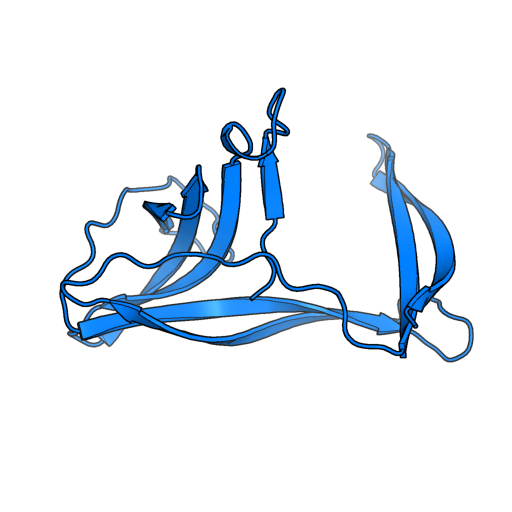 ? 20.904 6.434 -12.529 1.00 76.44 82 ASN A CA 1
ATOM 633 C C . ASN A 1 82 ? 19.897 6.939 -11.499 1.00 76.44 82 ASN A C 1
ATOM 635 O O . ASN A 1 82 ? 19.368 8.038 -11.638 1.00 76.44 82 ASN A O 1
ATOM 639 N N . VAL A 1 83 ? 19.694 6.177 -10.423 1.00 79.12 83 VAL A N 1
ATOM 640 C CA . VAL A 1 83 ? 18.848 6.595 -9.298 1.00 79.12 83 VAL A CA 1
ATOM 641 C C . VAL A 1 83 ? 19.458 7.808 -8.599 1.00 79.12 83 VAL A C 1
ATOM 643 O O . VAL A 1 83 ? 20.575 7.743 -8.089 1.00 79.12 83 VAL A O 1
ATOM 646 N N . VAL A 1 84 ? 18.699 8.900 -8.550 1.00 87.25 84 VAL A N 1
ATOM 647 C CA . VAL A 1 84 ? 19.059 10.144 -7.856 1.00 87.25 84 VAL A CA 1
ATOM 648 C C . VAL A 1 84 ? 18.366 10.222 -6.506 1.00 87.25 84 VAL A C 1
ATOM 650 O O . VAL A 1 84 ? 18.968 10.653 -5.523 1.00 87.25 84 VAL A O 1
ATOM 653 N N . GLN A 1 85 ? 17.105 9.796 -6.446 1.00 84.06 85 GLN A N 1
ATOM 654 C CA . GLN A 1 85 ? 16.298 9.902 -5.242 1.00 84.06 85 GLN A CA 1
ATOM 655 C C . GLN A 1 85 ? 15.282 8.767 -5.160 1.00 84.06 85 GLN A C 1
ATOM 657 O O . GLN A 1 85 ? 14.762 8.292 -6.165 1.00 84.06 85 GLN A O 1
ATOM 662 N N . ASN A 1 86 ? 15.006 8.340 -3.931 1.00 85.75 86 ASN A N 1
ATOM 663 C CA . ASN A 1 86 ? 13.895 7.465 -3.605 1.00 85.75 86 ASN A CA 1
ATOM 664 C C . ASN A 1 86 ? 13.028 8.186 -2.572 1.00 85.75 86 ASN A C 1
ATOM 666 O O . ASN A 1 86 ? 13.550 8.634 -1.549 1.00 85.75 86 ASN A O 1
ATOM 670 N N . THR A 1 87 ? 11.740 8.349 -2.849 1.00 86.50 87 THR A N 1
ATOM 671 C CA . THR A 1 87 ? 10.815 9.064 -1.966 1.00 86.50 87 THR A CA 1
ATOM 672 C C . THR A 1 87 ? 9.499 8.314 -1.826 1.00 86.50 87 THR A C 1
ATOM 674 O O . THR A 1 87 ? 9.050 7.655 -2.761 1.00 86.50 87 THR A O 1
ATOM 677 N N . THR A 1 88 ? 8.871 8.427 -0.660 1.00 89.44 88 THR A N 1
ATOM 678 C CA . THR A 1 88 ? 7.522 7.909 -0.417 1.00 89.44 88 THR A CA 1
ATOM 679 C C . THR A 1 88 ? 6.545 9.076 -0.435 1.00 89.44 88 THR A C 1
ATOM 681 O O . THR A 1 88 ? 6.775 10.082 0.235 1.00 89.44 88 THR A O 1
ATOM 684 N N . GLN A 1 89 ? 5.464 8.953 -1.199 1.00 91.12 89 GLN A N 1
ATOM 685 C CA . GLN A 1 89 ? 4.436 9.984 -1.348 1.00 91.12 89 GLN A CA 1
ATOM 686 C C . GLN A 1 89 ? 3.045 9.394 -1.111 1.00 91.12 89 GLN A C 1
ATOM 688 O O . GLN A 1 89 ? 2.809 8.220 -1.383 1.00 91.12 89 GLN A O 1
ATOM 693 N N . GLU A 1 90 ? 2.116 10.207 -0.611 1.00 93.62 90 GLU A N 1
ATOM 694 C CA . GLU A 1 90 ? 0.703 9.832 -0.545 1.00 93.62 90 GLU A CA 1
ATOM 695 C C . GLU A 1 90 ? 0.100 9.824 -1.955 1.00 93.62 90 GLU A C 1
ATOM 697 O O . GLU A 1 90 ? 0.226 10.791 -2.706 1.00 93.62 90 GLU A O 1
ATOM 702 N N . GLY A 1 91 ? -0.537 8.713 -2.309 1.00 91.81 91 GLY A N 1
ATOM 703 C CA . GLY A 1 91 ? -1.210 8.502 -3.582 1.00 91.81 91 GLY A CA 1
ATOM 704 C C . GLY A 1 91 ? -2.730 8.524 -3.438 1.00 91.81 91 GLY A C 1
ATOM 705 O O . GLY A 1 91 ? -3.314 9.349 -2.736 1.00 91.81 91 GLY A O 1
ATOM 706 N N . GLY A 1 92 ? -3.389 7.599 -4.136 1.00 91.12 92 GLY A N 1
ATOM 707 C CA . GLY A 1 92 ? -4.848 7.483 -4.123 1.00 91.12 92 GLY A CA 1
ATOM 708 C C . GLY A 1 92 ? -5.426 7.123 -2.749 1.00 91.12 92 GLY A C 1
ATOM 709 O O . GLY A 1 92 ? -4.820 6.381 -1.975 1.00 91.12 92 GLY A O 1
ATOM 710 N N . MET A 1 93 ? -6.638 7.611 -2.484 1.00 94.19 93 MET A N 1
ATOM 711 C CA . MET A 1 93 ? -7.408 7.308 -1.279 1.00 94.19 93 MET A CA 1
ATOM 712 C C . MET A 1 93 ? -8.541 6.328 -1.595 1.00 94.19 93 MET A C 1
ATOM 714 O O . MET A 1 93 ? -9.275 6.502 -2.567 1.00 94.19 93 MET A O 1
ATOM 718 N N . LEU A 1 94 ? -8.692 5.314 -0.748 1.00 94.00 94 LEU A N 1
ATOM 719 C CA . LEU A 1 94 ? -9.805 4.371 -0.736 1.00 94.00 94 LEU A CA 1
ATOM 720 C C . LEU A 1 94 ? -10.722 4.696 0.446 1.00 94.00 94 LEU A C 1
ATOM 722 O O . LEU A 1 94 ? -10.237 5.028 1.525 1.00 94.00 94 LEU A O 1
ATOM 726 N N . THR A 1 95 ? -12.032 4.557 0.265 1.00 95.94 95 THR A N 1
ATOM 727 C CA . THR A 1 95 ? -13.020 4.698 1.344 1.00 95.94 95 THR A CA 1
ATOM 728 C C . THR A 1 95 ? -13.697 3.358 1.578 1.00 95.94 95 THR A C 1
ATOM 730 O O . THR A 1 95 ? -14.226 2.757 0.641 1.00 95.94 95 THR A O 1
ATOM 733 N N . PHE A 1 96 ? -13.680 2.890 2.822 1.00 96.00 96 PHE A N 1
ATOM 734 C CA . PHE A 1 96 ? -14.349 1.657 3.210 1.00 96.00 96 PHE A CA 1
ATOM 735 C C . PHE A 1 96 ? -15.863 1.867 3.273 1.00 96.00 96 PHE A C 1
ATOM 737 O O . PHE A 1 96 ? -16.366 2.897 3.729 1.00 96.00 96 PHE A O 1
ATOM 744 N N . SER A 1 97 ? -16.592 0.872 2.779 1.00 93.75 97 SER A N 1
ATOM 745 C CA . SER A 1 97 ? -18.052 0.833 2.748 1.00 93.75 97 SER A CA 1
ATOM 746 C C . SER A 1 97 ? -18.526 -0.613 2.890 1.00 93.75 97 SER A C 1
ATOM 748 O O . SER A 1 97 ? -17.711 -1.528 3.000 1.00 93.75 97 SER A O 1
ATOM 750 N N . ASP A 1 98 ? -19.834 -0.838 2.792 1.00 90.56 98 ASP A N 1
ATOM 751 C CA . ASP A 1 98 ? -20.421 -2.183 2.821 1.00 90.56 98 ASP A CA 1
ATOM 752 C C . ASP A 1 98 ? -20.059 -3.035 1.582 1.00 90.56 98 ASP A C 1
ATOM 754 O O . ASP A 1 98 ? -20.397 -4.218 1.517 1.00 90.56 98 ASP A O 1
ATOM 758 N N . GLN A 1 99 ? -19.414 -2.443 0.569 1.00 88.94 99 GLN A N 1
ATOM 759 C CA . GLN A 1 99 ? -18.916 -3.160 -0.603 1.00 88.94 99 GLN A CA 1
ATOM 760 C C . GLN A 1 99 ? -17.451 -3.579 -0.412 1.00 88.94 99 GLN A C 1
ATOM 762 O O . GLN A 1 99 ? -16.632 -2.763 0.019 1.00 88.94 99 GLN A O 1
ATOM 767 N N . PRO A 1 100 ? -17.088 -4.823 -0.776 1.00 85.44 100 PRO A N 1
ATOM 768 C CA . PRO A 1 100 ? -15.710 -5.280 -0.680 1.00 85.44 100 PRO A CA 1
ATOM 769 C C . PRO A 1 100 ? -14.807 -4.496 -1.637 1.00 85.44 100 PRO A C 1
ATOM 771 O O . PRO A 1 100 ? -15.145 -4.285 -2.803 1.00 85.44 100 PRO A O 1
ATOM 774 N N . ILE A 1 101 ? -13.623 -4.115 -1.157 1.00 90.62 101 ILE A N 1
ATOM 775 C CA . ILE A 1 101 ? -12.573 -3.560 -2.013 1.00 90.62 101 ILE A CA 1
ATOM 776 C C . ILE A 1 101 ? -11.956 -4.703 -2.820 1.00 90.62 101 ILE A C 1
ATOM 778 O O . ILE A 1 101 ? -11.570 -5.740 -2.270 1.00 90.62 101 ILE A O 1
ATOM 782 N N . THR A 1 102 ? -11.847 -4.487 -4.126 1.00 88.12 102 THR A N 1
ATOM 783 C CA . THR A 1 102 ? -11.207 -5.405 -5.068 1.00 88.12 102 THR A CA 1
ATOM 784 C C . THR A 1 102 ? -10.021 -4.730 -5.740 1.00 88.12 102 THR A C 1
ATOM 786 O O . THR A 1 102 ? -9.926 -3.501 -5.763 1.00 88.12 102 THR A O 1
ATOM 789 N N . TRP A 1 103 ? -9.099 -5.534 -6.262 1.00 83.06 103 TRP A N 1
ATOM 790 C CA . TRP A 1 103 ? -8.078 -5.061 -7.185 1.00 83.06 103 TRP A CA 1
ATOM 791 C C . TRP A 1 103 ? -8.343 -5.610 -8.581 1.00 83.06 103 TRP A C 1
ATOM 793 O O . TRP A 1 103 ? -8.872 -6.708 -8.745 1.00 83.06 103 TRP A O 1
ATOM 803 N N . GLU A 1 104 ? -7.947 -4.838 -9.584 1.00 78.06 104 GLU A N 1
ATOM 804 C CA . GLU A 1 104 ? -8.005 -5.236 -10.983 1.00 78.06 104 GLU A CA 1
ATOM 805 C C . GLU A 1 104 ? -6.604 -5.203 -11.591 1.00 78.06 104 GLU A C 1
ATOM 807 O O . GLU A 1 104 ? -5.804 -4.303 -11.318 1.00 78.06 104 GLU A O 1
ATOM 812 N N . ALA A 1 105 ? -6.296 -6.216 -12.401 1.00 71.94 105 ALA A N 1
ATOM 813 C CA . ALA A 1 105 ? -5.122 -6.194 -13.255 1.00 71.94 105 ALA A CA 1
ATOM 814 C C . ALA A 1 105 ? -5.438 -5.309 -14.461 1.00 71.94 105 ALA A C 1
ATOM 816 O O . ALA A 1 105 ? -6.337 -5.624 -15.242 1.00 71.94 105 ALA A 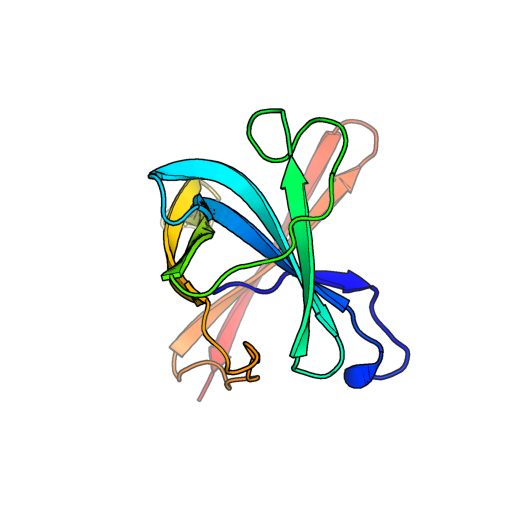O 1
ATOM 817 N N . LEU A 1 106 ? -4.700 -4.215 -14.606 1.00 77.00 106 LEU A N 1
ATOM 818 C CA . LEU A 1 106 ? -4.753 -3.377 -15.795 1.00 77.00 106 LEU A CA 1
ATOM 819 C C . LEU A 1 106 ? -3.492 -3.609 -16.617 1.00 77.00 106 LEU A C 1
ATOM 821 O O . LEU A 1 106 ? -2.391 -3.690 -16.065 1.00 77.00 106 LEU A O 1
ATOM 825 N N . ASP A 1 107 ? -3.659 -3.682 -17.934 1.00 78.88 107 ASP A N 1
ATOM 826 C CA . ASP A 1 107 ? -2.523 -3.616 -18.843 1.00 78.88 107 ASP A CA 1
ATOM 827 C C . ASP A 1 107 ? -1.827 -2.261 -18.686 1.00 78.88 107 ASP A C 1
ATOM 829 O O . ASP A 1 107 ? -2.464 -1.222 -18.472 1.00 78.88 107 ASP A O 1
ATOM 833 N N . ALA A 1 108 ? -0.498 -2.273 -18.785 1.00 77.25 108 ALA A N 1
ATOM 834 C CA . ALA A 1 108 ? 0.271 -1.040 -18.805 1.00 77.25 108 ALA A CA 1
ATOM 835 C C . ALA A 1 108 ? -0.196 -0.165 -19.979 1.00 77.25 108 ALA A C 1
ATOM 837 O O . ALA A 1 108 ? -0.438 -0.657 -21.083 1.00 77.25 108 ALA A O 1
ATOM 838 N N . ALA A 1 109 ? -0.329 1.140 -19.740 1.00 83.56 109 ALA A N 1
ATOM 839 C CA . ALA A 1 109 ? -0.643 2.081 -20.806 1.00 83.56 109 ALA A CA 1
ATOM 840 C C . ALA A 1 109 ? 0.445 2.037 -21.894 1.00 83.56 109 ALA A C 1
ATOM 842 O O . ALA A 1 109 ? 1.602 1.735 -21.616 1.00 83.56 109 ALA A O 1
ATOM 843 N N . ALA A 1 110 ? 0.092 2.360 -23.139 1.00 88.94 110 ALA A N 1
ATOM 844 C CA . ALA A 1 110 ? 1.093 2.466 -24.195 1.00 88.94 110 ALA A CA 1
ATOM 845 C C . ALA A 1 110 ? 2.123 3.553 -23.843 1.00 88.94 110 ALA A C 1
ATOM 847 O O . ALA A 1 110 ? 1.756 4.679 -23.494 1.00 88.94 110 ALA A O 1
ATOM 848 N N . GLY A 1 111 ? 3.406 3.218 -23.943 1.00 87.12 111 GLY A N 1
ATOM 849 C CA . GLY A 1 111 ? 4.489 4.099 -23.526 1.00 87.12 111 GLY A CA 1
ATOM 850 C C . GLY A 1 111 ? 5.808 3.371 -23.308 1.00 87.12 111 GLY A C 1
ATOM 851 O O . GLY A 1 111 ? 5.887 2.143 -23.385 1.00 87.12 111 GLY A O 1
ATOM 852 N N . ASP A 1 112 ? 6.845 4.156 -23.040 1.00 85.38 112 ASP A N 1
ATOM 853 C CA . ASP A 1 112 ? 8.175 3.655 -22.721 1.00 85.38 112 ASP A CA 1
ATOM 854 C C . ASP A 1 112 ? 8.328 3.514 -21.205 1.00 85.38 112 ASP A C 1
ATOM 856 O O . ASP A 1 112 ? 8.052 4.438 -20.437 1.00 85.38 112 ASP A O 1
ATOM 860 N N . TYR A 1 113 ? 8.773 2.338 -20.780 1.00 82.00 113 TYR A N 1
ATOM 861 C CA . TYR A 1 113 ? 8.990 1.966 -19.390 1.00 82.00 113 TYR A CA 1
ATOM 862 C C . TYR A 1 113 ? 10.442 1.550 -19.187 1.00 82.00 113 TYR A C 1
ATOM 864 O O . TYR A 1 113 ? 11.060 0.970 -20.076 1.00 82.00 113 TYR A O 1
ATOM 872 N N . ILE A 1 114 ? 10.970 1.776 -17.986 1.00 81.50 114 ILE A N 1
ATOM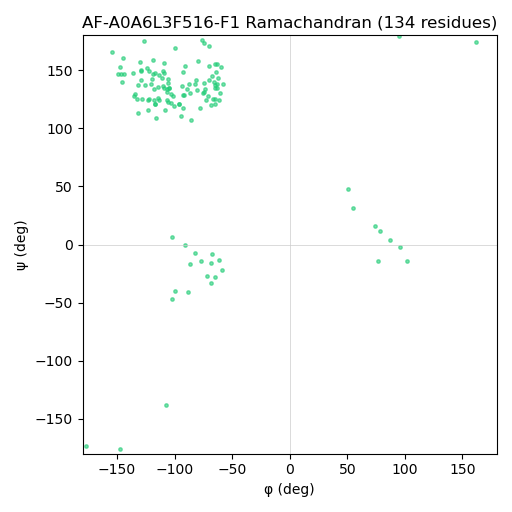 873 C CA . ILE A 1 114 ? 12.245 1.200 -17.556 1.00 81.50 114 ILE A CA 1
ATOM 874 C C . ILE A 1 114 ? 11.940 0.078 -16.571 1.00 81.50 114 ILE A C 1
ATOM 876 O O . ILE A 1 114 ? 11.299 0.291 -15.543 1.00 81.50 114 ILE A O 1
ATOM 880 N N . VAL A 1 115 ? 12.418 -1.122 -16.882 1.00 84.12 115 VAL A N 1
ATOM 881 C CA . VAL A 1 115 ? 12.357 -2.286 -15.998 1.00 84.12 115 VAL A CA 1
ATOM 882 C C . VAL A 1 115 ? 13.764 -2.587 -15.520 1.00 84.12 115 VAL A C 1
ATOM 884 O O . VAL A 1 115 ? 14.702 -2.596 -16.312 1.00 84.12 115 VAL A O 1
ATOM 887 N N . GLY A 1 116 ? 13.934 -2.875 -14.234 1.00 80.00 116 GLY A N 1
ATOM 888 C CA . GLY A 1 116 ? 15.229 -3.313 -13.743 1.00 80.00 116 GLY A CA 1
ATOM 889 C C . GLY A 1 116 ? 15.179 -4.155 -12.490 1.00 80.00 116 GLY A C 1
ATOM 890 O O . GLY A 1 116 ? 14.170 -4.233 -11.792 1.00 80.00 116 GLY A O 1
ATOM 891 N N . PHE A 1 117 ? 16.315 -4.782 -12.227 1.00 79.06 117 PHE A N 1
ATOM 892 C CA . PHE A 1 117 ? 16.567 -5.599 -11.056 1.00 79.06 117 PHE A CA 1
ATOM 893 C C . PHE A 1 117 ? 17.631 -4.919 -10.210 1.00 79.06 117 PHE A C 1
ATOM 895 O O . PHE A 1 117 ? 18.653 -4.480 -10.736 1.00 79.06 117 PHE A O 1
ATOM 902 N N . VAL A 1 118 ? 17.397 -4.877 -8.902 1.00 79.81 118 VAL A N 1
ATOM 903 C CA . VAL A 1 118 ? 18.395 -4.486 -7.907 1.00 79.81 118 VAL A CA 1
ATOM 904 C C . VAL A 1 118 ? 18.616 -5.686 -6.998 1.00 79.81 118 VAL A C 1
ATOM 906 O O . VAL A 1 118 ? 17.664 -6.224 -6.436 1.00 79.81 118 VAL A O 1
ATOM 909 N N . VAL A 1 119 ? 19.865 -6.125 -6.883 1.00 78.38 119 VAL A N 1
ATOM 910 C CA . VAL A 1 119 ? 20.277 -7.239 -6.028 1.00 78.38 119 VAL A CA 1
ATOM 911 C C . VAL A 1 119 ? 21.223 -6.698 -4.974 1.00 78.38 119 VAL A C 1
ATOM 913 O O . VAL A 1 119 ? 22.271 -6.157 -5.319 1.00 78.38 119 VAL A O 1
ATOM 916 N N . THR A 1 120 ? 20.864 -6.863 -3.706 1.00 81.00 120 THR A N 1
ATOM 917 C CA . THR A 1 120 ? 21.702 -6.480 -2.566 1.00 81.00 120 THR A CA 1
ATOM 918 C C . THR A 1 120 ? 22.268 -7.739 -1.915 1.00 81.00 120 THR A C 1
ATOM 920 O O . THR A 1 120 ? 21.507 -8.648 -1.576 1.00 81.00 120 THR A O 1
ATOM 923 N N . ASP A 1 121 ? 23.593 -7.822 -1.781 1.00 86.62 121 ASP A N 1
ATOM 924 C CA . ASP A 1 121 ? 24.250 -8.912 -1.054 1.00 86.62 121 ASP A CA 1
ATOM 925 C C . ASP A 1 121 ? 24.101 -8.754 0.475 1.00 86.62 121 ASP A C 1
ATOM 927 O O . ASP A 1 121 ? 23.572 -7.759 0.974 1.00 86.62 121 ASP A O 1
ATOM 931 N N . LEU A 1 122 ? 24.545 -9.756 1.242 1.00 85.88 122 LEU A N 1
ATOM 932 C CA . LEU A 1 122 ? 24.453 -9.727 2.710 1.00 85.88 122 LEU A CA 1
ATOM 933 C C . LEU A 1 122 ? 25.367 -8.674 3.359 1.00 85.88 122 LEU A C 1
ATOM 935 O O . LEU A 1 122 ? 25.159 -8.335 4.522 1.00 85.88 122 LEU A O 1
ATOM 939 N N . ASP A 1 123 ? 26.341 -8.156 2.612 1.00 91.50 123 ASP A N 1
ATOM 940 C CA . ASP A 1 123 ? 27.264 -7.112 3.050 1.00 91.50 123 ASP A CA 1
ATOM 941 C C . ASP A 1 123 ? 26.729 -5.702 2.715 1.00 91.50 123 ASP A C 1
ATOM 943 O O . ASP A 1 123 ? 27.355 -4.696 3.051 1.00 91.50 123 ASP A O 1
ATOM 947 N N . GLY A 1 124 ? 25.547 -5.616 2.089 1.00 84.75 124 GLY A N 1
ATOM 948 C CA . GLY A 1 124 ? 24.866 -4.375 1.730 1.00 84.75 124 GLY A CA 1
ATOM 949 C C . GLY A 1 124 ? 25.271 -3.794 0.372 1.00 84.75 124 GLY A C 1
ATOM 950 O O . GLY A 1 124 ? 24.777 -2.724 0.004 1.00 84.75 124 GLY A O 1
ATOM 951 N N . ASN A 1 125 ? 26.127 -4.467 -0.405 1.00 85.19 125 ASN A N 1
ATOM 952 C CA . ASN A 1 125 ? 26.483 -3.999 -1.743 1.00 85.19 125 ASN A CA 1
ATOM 953 C C . ASN A 1 125 ? 25.332 -4.274 -2.707 1.00 85.19 125 ASN A C 1
ATOM 955 O O . ASN A 1 125 ? 24.819 -5.390 -2.776 1.00 85.19 125 ASN A O 1
ATOM 959 N N . SER A 1 126 ? 24.941 -3.256 -3.474 1.00 82.94 126 SER A N 1
ATOM 960 C CA . SER A 1 126 ? 23.840 -3.359 -4.433 1.00 82.94 126 SER A CA 1
ATOM 961 C C . SER A 1 126 ? 24.340 -3.333 -5.874 1.00 82.94 126 SER A C 1
ATOM 963 O O . SER A 1 126 ? 25.150 -2.487 -6.250 1.00 82.94 126 SER A O 1
ATOM 965 N N . TYR A 1 127 ? 23.814 -4.244 -6.687 1.00 83.69 127 TYR A N 1
ATOM 966 C CA . TYR A 1 127 ? 24.057 -4.354 -8.120 1.00 83.69 127 TYR A CA 1
ATOM 967 C C . TYR A 1 127 ? 22.744 -4.153 -8.860 1.00 83.69 127 TYR A C 1
ATOM 969 O O . TYR A 1 127 ? 21.730 -4.742 -8.488 1.00 83.69 127 TYR A O 1
ATOM 977 N N . GLN A 1 128 ? 22.761 -3.337 -9.909 1.00 83.69 128 GLN A N 1
ATOM 978 C CA . GLN A 1 128 ? 21.555 -2.965 -10.638 1.00 83.69 128 GLN A CA 1
ATOM 979 C C . GLN A 1 128 ? 21.709 -3.182 -12.142 1.00 83.69 128 GLN A C 1
ATOM 981 O O . GLN A 1 128 ? 22.770 -2.922 -12.710 1.00 83.69 128 GLN A O 1
ATOM 986 N N . ALA A 1 129 ? 20.641 -3.648 -12.779 1.00 82.81 129 ALA A N 1
ATOM 987 C CA . ALA A 1 129 ? 20.531 -3.768 -14.226 1.00 82.81 129 ALA A CA 1
ATOM 988 C C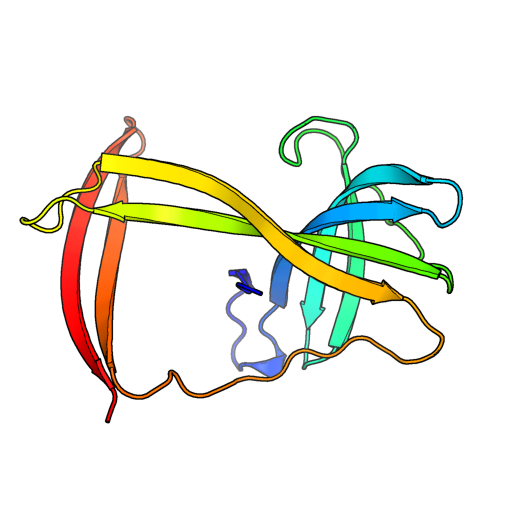 . ALA A 1 129 ? 19.159 -3.255 -14.662 1.00 82.81 129 ALA A C 1
ATOM 990 O O . ALA A 1 129 ? 18.148 -3.709 -14.130 1.00 82.81 129 ALA A O 1
ATOM 991 N N . PHE A 1 130 ? 19.133 -2.340 -15.630 1.00 82.25 130 PHE A N 1
ATOM 992 C CA . PHE A 1 130 ? 17.913 -1.741 -16.172 1.00 82.25 130 PHE A CA 1
ATOM 993 C C . PHE A 1 130 ? 17.842 -1.946 -17.686 1.00 82.25 130 PHE A C 1
ATOM 995 O O . PHE A 1 130 ? 18.872 -2.048 -18.354 1.00 82.25 130 PHE A O 1
ATOM 1002 N N . GLY A 1 131 ? 16.629 -1.989 -18.221 1.00 82.56 131 GLY A N 1
ATOM 1003 C CA . GLY A 1 131 ? 16.346 -2.040 -19.647 1.00 82.56 131 GLY A CA 1
ATOM 1004 C C . GLY A 1 131 ? 15.056 -1.298 -19.975 1.00 82.56 131 GLY A C 1
ATOM 1005 O O . GLY A 1 131 ? 14.116 -1.282 -19.181 1.00 82.56 131 GLY A O 1
ATOM 1006 N N . GLU A 1 132 ? 15.025 -0.683 -21.152 1.00 86.19 132 GLU A N 1
ATOM 1007 C CA . GLU A 1 132 ? 13.836 -0.017 -21.681 1.00 86.19 132 GLU A CA 1
ATOM 1008 C C . GLU A 1 132 ? 12.895 -1.034 -22.339 1.00 86.19 132 GLU A C 1
ATOM 1010 O O . GLU A 1 132 ? 13.326 -1.943 -23.054 1.00 86.19 132 GLU A O 1
ATOM 1015 N N . VAL A 1 133 ? 11.598 -0.870 -22.100 1.00 87.88 133 VAL A N 1
ATOM 1016 C CA . VAL A 1 133 ? 10.519 -1.673 -22.675 1.00 87.88 133 VAL A CA 1
ATOM 1017 C C . VAL A 1 133 ? 9.439 -0.729 -23.185 1.00 87.88 133 VAL A C 1
ATOM 1019 O O . VAL A 1 133 ? 8.902 0.067 -22.422 1.00 87.88 133 VAL A O 1
ATOM 1022 N N . THR A 1 134 ? 9.075 -0.849 -24.460 1.00 90.62 134 THR A N 1
ATOM 1023 C CA . THR A 1 134 ? 7.942 -0.111 -25.032 1.00 90.62 134 THR A CA 1
ATOM 1024 C C . THR A 1 134 ? 6.694 -0.987 -25.029 1.00 90.62 134 THR A C 1
ATOM 1026 O O . THR A 1 134 ? 6.667 -2.035 -25.682 1.00 90.62 134 THR A O 1
ATOM 1029 N N . VAL A 1 135 ? 5.645 -0.534 -24.348 1.00 88.62 135 VAL A N 1
ATOM 1030 C CA . VAL A 1 135 ? 4.297 -1.113 -24.420 1.00 88.62 135 VAL A CA 1
ATOM 1031 C C . VAL A 1 135 ? 3.538 -0.428 -25.558 1.00 88.62 135 VAL A C 1
ATOM 1033 O O . VAL A 1 135 ? 3.602 0.795 -25.697 1.00 88.62 135 VAL A O 1
ATOM 1036 N N . ARG A 1 136 ? 2.864 -1.211 -26.405 1.00 82.50 136 ARG A N 1
ATOM 1037 C CA . ARG A 1 136 ? 2.165 -0.744 -27.613 1.00 82.50 136 ARG A CA 1
ATOM 1038 C C . ARG A 1 136 ? 0.722 -1.205 -27.643 1.00 82.50 136 ARG A C 1
ATOM 1040 O O . ARG A 1 136 ? 0.488 -2.342 -27.185 1.00 82.50 136 ARG A O 1
#

Solvent-accessible surface area (backbone atoms only — not comparable to full-atom values): 8087 Å² total; per-residue (Å²): 132,78,70,43,76,79,41,88,35,100,48,76,58,61,21,32,32,31,35,49,27,39,33,29,46,73,90,64,57,72,35,31,24,35,42,34,30,43,62,52,30,67,75,50,35,33,36,21,82,32,75,97,57,33,68,72,73,42,82,52,83,88,50,72,62,19,34,38,35,29,53,41,80,45,76,43,59,48,100,83,69,47,81,74,46,77,48,79,42,83,56,64,73,45,71,44,51,100,62,83,59,67,65,80,93,72,82,78,68,72,43,82,42,80,49,69,51,77,49,66,52,98,88,68,55,72,49,77,51,75,47,81,47,76,43,123

Sequence (136 aa):
APLTPQTYGATYEDATYTTDGIYTYADGETRHARLLFQDGVLRQVFGFTGTEGTGAPREIIPETGDTFTVLERWIDLDANGNVVQNTTQEGGMLTFSDQPITWEALDAAAGDYIVGFVVTDLDGNSYQAFGEVTVR

Nearest PDB structures (foldseek):
  7o1q-assembly1_A  TM=1.766E-01  e=2.826E+00  Staphylococcus aureus
  2ihf-assembly1_A-2  TM=1.624E-01  e=5.800E+00  Thermus aquaticus
  2otp-assembly1_B  TM=1.019E-01  e=2.077E+00  Homo sapiens

=== Feature glossary ===
The features interleaved in this record are:

— What the protein is —

Sequence gives the chain of amino acids in standard one-letter code (A=alanine, C=cysteine, …, Y=tyrosine), read N→C. It is the only feature that is directly encoded by the g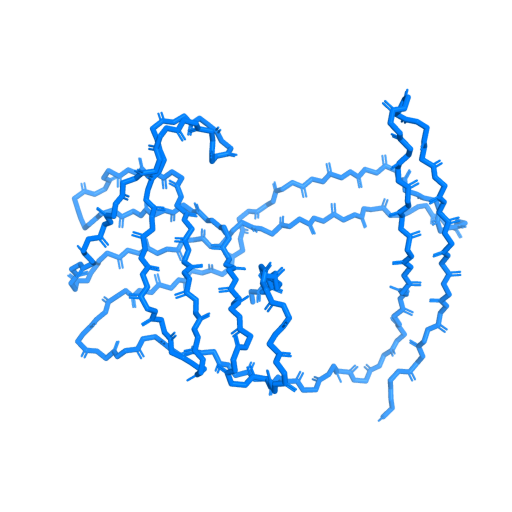ene; all structural features are derived from the folded form of this sequence.

Database cross-references. InterPro integrates a dozen domain/family signature databases into unified entries with residue-range hits. GO terms attach function/process/location labels with evidence codes. CATH codes position the fold in a four-level structural taxonomy. Organism is the NCBI-taxonomy species name.

— Where its atoms are —

Atomic coordinates in PDBx/mmCIF format — the same representation the Protein Data Bank distributes. Each line of the _atom_site loop places one backbone atom in Cartesian space (units: ångströms, origin: arbitrary).

The six renders are orthographic views along the three Cartesian axes in both directions. Representation (cartoon, sticks, or surface) and color scheme (sequence-rainbow or by-chain) vary across proteins so the training set covers all the common visualization conventions.

— Local backbone conformation —

Eight-state secondary structure (DSSP): H is the canonical α-helix, G the tighter 3₁₀-helix, I the wider π-helix; E/B are β-structure, T and S are turns and bends, and '-' is everything else. DSSP derives these from the pattern of main-chain N–H···O=C hydrogen bonds, not from the sequence.

P-SEA three-state annotation labels each residue as helix, strand, or coil based purely on the geometry of the Cα trace. It serves as a fallback when the full backbone (and thus DSSP) is unavailable.

The φ/ψ torsion pair specifies the backbone conformation at each residue. φ rotates about the N–Cα bond, ψ about the Cα–C bond. Steric clashes forbid most of the (φ, ψ) plane — the allowed regions (α-helix basin, β-sheet basin, left-handed helix) are the Ramachandran-allowed regions.

— Global shape and packing —

The geometric summary reports three shape descriptors. Rg (radius of gyration) measures how spread out the Cα atoms are about their centre of mass; compact globular proteins have small Rg, elongated or unfolded ones large. Cα contacts (<8 Å, |i−j|>4) count long-range residue pairs in spatial proximity — high for tightly packed folds, near zero for rods or random coil. The bounding-box extents give the protein's footprint along x, y, z in Å.

Solvent-accessible surface area (SASA) is the area in Å² traced out by the centre of a 1.4 Å probe sphere (a water molecule) rolled over the protein's van der Waals surface (Shrake–Rupley / Lee–Richards construction). Buried residues have near-zero SASA; fully exposed residues can exceed 200 Å². The total SASA scales roughly with the number of surface residues.

The contact map is a binary N×N matrix image: pixel (i, j) is dark where Cα_i and Cα_j are within 8 Å and |i−j|>4. Because the |i−j|>4 filter removes local helical contacts, off-diagonal stripes parallel to the main diagonal indicate parallel β-sheets; stripes perpendicular to it indicate antiparallel β-sheets. The Ramachandran plot scatters every residue's (φ, ψ) pair against the sterically allowed regions. The PAE heatmap renders the predicted-aligned-error matrix.

— Structural neighborhood —

3Di is Foldseek's structural alphabet. Each residue is assigned one of twenty discrete states based on how its Cα sits relative to its spatial (not sequential) neighbors. Aligning 3Di strings finds structural homologs roughly as well as full 3D superposition, but orders of magnitude faster.

Nearest PDB neighbors are the top structural matches found by Foldseek when searching this structure against the entire Protein Data Bank. Each hit reports a TM-score (0 to 1; >0.5 almost always implies the same fold) and an E-value. These are *structural* homologs — they may share no detectable sequence similarity.

— Confidence and disorder —

For AlphaFold models, the B-factor field carries pLDDT — the model's own estimate of local accuracy on a 0–100 scale. Regions with pLDDT<50 should be treated as essentially unmodeled; they often correspond to intrinsically disordered segments.

Crystallographic B-factors measure how much each atom's electron density is smeared out, in Å². They rise in mobile loops and surface residues and fall in the buried interior. In AlphaFold models this column is repurposed to hold pLDDT instead.

Predicted aligned error is AlphaFold's pairwise confidence. Unlike pLDDT (per-residue), PAE is per-residue-pair and captures whether two parts of the structure are correctly placed relative to each other. Units are ångströms of expected positional error.